Protein AF-A0A496QEF6-F1 (afdb_monomer)

Radius of gyration: 18.59 Å; Cα contacts (8 Å, |Δi|>4): 124; chains: 1; bounding box: 52×44×43 Å

Nearest PDB structures (foldseek):
  6p6i-assembly1_A  TM=3.179E-01  e=3.585E+00  Escherichia coli UTI89
  2lig-assembly1_B  TM=2.203E-01  e=5.142E+00  Salmonella enterica subsp. enterica serovar Typhimurium

Mean predicted aligned error: 6.96 Å

Sequence (157 aa):
MRERREKIIDAELVIYLLLLLVVPLFLVKGFTHEPSTGKHLIYAVGFSIILLLNVLRKKEIRFKYTYAHLFALGFGIAAIFSLISVQIDNPQYLRYSLDVALFALFVPLTGIYLSNKMNTRTKIELSMLFFIMGATVVAIDAMLNYYVGYDLFLGKI

Structure (mmCIF, N/CA/C/O backbone):
data_AF-A0A496QEF6-F1
#
_entry.id   AF-A0A496QEF6-F1
#
loop_
_atom_site.group_PDB
_atom_site.id
_atom_site.type_symbol
_atom_site.label_atom_id
_atom_site.label_alt_id
_a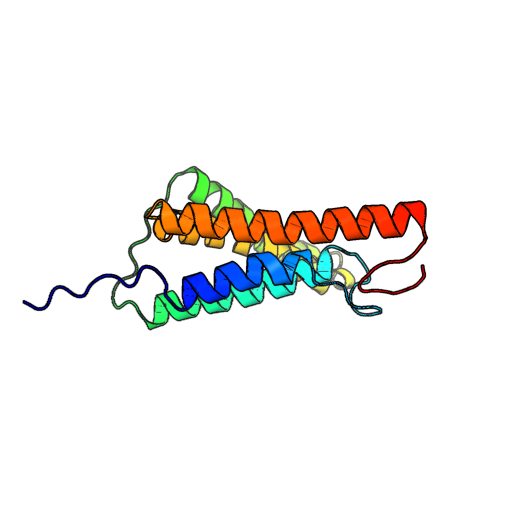tom_site.label_comp_id
_atom_site.label_asym_id
_atom_site.label_entity_id
_atom_site.label_seq_id
_atom_site.pdbx_PDB_ins_code
_atom_site.Cartn_x
_atom_site.Cartn_y
_atom_site.Cartn_z
_atom_site.occupancy
_atom_site.B_iso_or_equiv
_atom_site.auth_seq_id
_atom_site.auth_comp_id
_atom_site.auth_asym_id
_atom_site.auth_atom_id
_atom_site.pdbx_PDB_model_num
ATOM 1 N N . MET A 1 1 ? -34.621 -3.273 18.210 1.00 38.16 1 MET A N 1
ATOM 2 C CA . MET A 1 1 ? -33.261 -2.941 17.726 1.00 38.16 1 MET A CA 1
ATOM 3 C C . MET A 1 1 ? -32.860 -3.979 16.688 1.00 38.16 1 MET A C 1
ATOM 5 O O . MET A 1 1 ? -32.850 -5.154 17.017 1.00 38.16 1 MET A O 1
ATOM 9 N N . ARG A 1 2 ? -32.625 -3.590 15.427 1.00 37.62 2 ARG A N 1
ATOM 10 C CA . ARG A 1 2 ? -32.114 -4.514 14.399 1.00 37.62 2 ARG A CA 1
ATOM 11 C C . ARG A 1 2 ? -30.608 -4.660 14.618 1.00 37.62 2 ARG A C 1
ATOM 13 O O . ARG A 1 2 ? -29.874 -3.714 14.343 1.00 37.62 2 ARG A O 1
ATOM 20 N N . GLU A 1 3 ? -30.159 -5.811 15.110 1.00 41.38 3 GLU A N 1
ATOM 21 C CA . GLU A 1 3 ? -28.745 -6.189 15.055 1.00 41.38 3 GLU A CA 1
ATOM 22 C C . GLU A 1 3 ? -28.316 -6.213 13.588 1.00 41.38 3 GLU A C 1
ATOM 24 O O . GLU A 1 3 ? -28.685 -7.091 12.802 1.00 41.38 3 GLU A O 1
ATOM 29 N N . ARG A 1 4 ? -27.573 -5.188 13.177 1.00 45.75 4 ARG A N 1
ATOM 30 C CA . ARG A 1 4 ? -26.931 -5.163 11.871 1.00 45.75 4 ARG A CA 1
ATOM 31 C C . ARG A 1 4 ? -25.792 -6.174 11.957 1.00 45.75 4 ARG A C 1
ATOM 33 O O . ARG A 1 4 ? -24.730 -5.825 12.456 1.00 45.75 4 ARG A O 1
ATOM 40 N N . ARG A 1 5 ? -26.021 -7.423 11.524 1.00 48.88 5 ARG A N 1
ATOM 41 C CA . ARG A 1 5 ? -24.939 -8.406 11.345 1.00 48.88 5 ARG A CA 1
ATOM 42 C C . ARG A 1 5 ? -23.821 -7.711 10.576 1.00 48.88 5 ARG A C 1
ATOM 44 O O . ARG A 1 5 ? -24.041 -7.293 9.435 1.00 48.88 5 ARG A O 1
ATOM 51 N N . GLU A 1 6 ? -22.664 -7.528 11.207 1.00 56.91 6 GLU A N 1
ATOM 52 C CA . GLU A 1 6 ? -21.490 -7.033 10.500 1.00 56.91 6 GLU A CA 1
ATOM 53 C C . GLU A 1 6 ? -21.227 -8.005 9.351 1.00 56.91 6 GLU A C 1
ATOM 55 O O . GLU A 1 6 ? -21.026 -9.203 9.561 1.00 56.91 6 GLU A O 1
ATOM 60 N N . LYS A 1 7 ? -21.312 -7.514 8.111 1.00 65.19 7 LYS A N 1
ATOM 61 C CA . LYS A 1 7 ? -20.946 -8.335 6.963 1.00 65.19 7 LYS A CA 1
ATOM 62 C C . LYS A 1 7 ? -19.459 -8.647 7.100 1.00 65.19 7 LYS A C 1
ATOM 64 O O . LYS A 1 7 ? -18.640 -7.735 7.139 1.00 65.19 7 LYS A O 1
ATOM 69 N N . ILE A 1 8 ? -19.129 -9.936 7.174 1.00 70.12 8 ILE A N 1
ATOM 70 C CA . ILE A 1 8 ? -17.743 -10.420 7.255 1.00 70.12 8 ILE A CA 1
ATOM 71 C C . ILE A 1 8 ? -16.940 -9.925 6.043 1.00 70.12 8 ILE A C 1
ATOM 73 O O . ILE A 1 8 ? -15.774 -9.562 6.183 1.00 70.12 8 ILE A O 1
ATOM 77 N N . ILE A 1 9 ? -17.597 -9.860 4.880 1.00 79.56 9 ILE A N 1
ATOM 78 C CA . ILE A 1 9 ? -17.049 -9.353 3.624 1.00 79.56 9 ILE A CA 1
ATOM 79 C C . ILE A 1 9 ? -17.717 -8.019 3.293 1.00 79.56 9 ILE A C 1
ATOM 81 O O . ILE A 1 9 ? -18.931 -7.944 3.082 1.00 79.56 9 ILE A O 1
ATOM 85 N N . ASP A 1 10 ? -16.909 -6.970 3.223 1.00 85.81 10 ASP A N 1
ATOM 86 C CA . ASP A 1 10 ? -17.302 -5.646 2.761 1.00 85.81 10 ASP A CA 1
ATOM 87 C C . ASP A 1 10 ? -16.453 -5.209 1.565 1.00 85.81 10 ASP A C 1
ATOM 89 O O . ASP A 1 10 ? -15.458 -5.843 1.215 1.00 85.81 10 ASP A O 1
ATOM 93 N N . ALA A 1 11 ? -16.887 -4.142 0.888 1.00 86.56 11 ALA A N 1
ATOM 94 C CA . ALA A 1 11 ? -16.242 -3.705 -0.348 1.00 86.56 11 ALA A CA 1
ATOM 95 C C . ALA A 1 11 ? -14.762 -3.358 -0.133 1.00 86.56 11 ALA A C 1
ATOM 97 O O . ALA A 1 11 ? -13.952 -3.612 -1.016 1.00 86.56 11 ALA A O 1
ATOM 98 N N . GLU A 1 12 ? -14.398 -2.815 1.034 1.00 87.94 12 GLU A N 1
ATOM 99 C CA . GLU A 1 12 ? -13.001 -2.494 1.305 1.00 87.94 12 GLU A CA 1
ATOM 100 C C . GLU A 1 12 ? -12.145 -3.762 1.447 1.00 87.94 12 GLU A C 1
ATOM 102 O O . GLU A 1 12 ? -11.037 -3.798 0.917 1.00 87.94 12 GLU A O 1
ATOM 107 N N . LEU A 1 13 ? -12.662 -4.815 2.098 1.00 88.62 13 LEU A N 1
ATOM 108 C CA . LEU A 1 13 ? -11.977 -6.106 2.169 1.00 88.62 13 LEU A CA 1
ATOM 109 C C . LEU A 1 13 ? -11.831 -6.742 0.782 1.00 88.62 13 LEU A C 1
ATOM 111 O O . LEU A 1 13 ? -10.770 -7.266 0.473 1.00 88.62 13 LEU A O 1
ATOM 115 N N . VAL A 1 14 ? -12.857 -6.669 -0.070 1.00 90.75 14 VAL A N 1
ATOM 116 C CA . VAL A 1 14 ? -12.775 -7.193 -1.446 1.00 90.75 14 VAL A CA 1
ATOM 117 C C . VAL A 1 14 ? -11.688 -6.473 -2.242 1.00 90.75 14 VAL A C 1
ATOM 119 O O . VAL A 1 14 ? -10.861 -7.129 -2.867 1.00 90.75 14 VAL A O 1
ATOM 122 N N . ILE A 1 15 ? -11.646 -5.138 -2.184 1.00 90.56 15 ILE A N 1
ATOM 123 C CA . ILE A 1 15 ? -10.605 -4.353 -2.863 1.00 90.56 15 ILE A CA 1
ATOM 124 C C . ILE A 1 15 ? -9.224 -4.725 -2.315 1.00 90.56 15 ILE A C 1
ATOM 126 O O . ILE A 1 15 ? -8.303 -4.941 -3.094 1.00 90.56 15 ILE A O 1
ATOM 130 N N . TYR A 1 16 ? -9.082 -4.872 -0.996 1.00 90.88 16 TYR A N 1
ATOM 131 C CA . TYR A 1 16 ? -7.824 -5.297 -0.384 1.00 90.88 16 TYR A CA 1
ATOM 132 C C . TYR A 1 16 ? -7.360 -6.678 -0.876 1.00 90.88 16 TYR A C 1
ATOM 134 O O . TYR A 1 16 ? -6.201 -6.836 -1.252 1.00 90.88 16 TYR A O 1
ATOM 142 N N . LEU A 1 17 ? -8.259 -7.664 -0.937 1.00 92.06 17 LEU A N 1
ATOM 143 C CA . LEU A 1 17 ? -7.943 -9.003 -1.445 1.00 92.06 17 LEU A CA 1
ATOM 144 C C . LEU A 1 17 ? -7.545 -8.978 -2.926 1.00 92.06 17 LEU A C 1
ATOM 146 O O . LEU A 1 17 ? -6.617 -9.677 -3.322 1.00 92.06 17 LEU A O 1
ATOM 150 N N . LEU A 1 18 ? -8.200 -8.143 -3.737 1.00 91.62 18 LEU A N 1
ATOM 151 C CA . LEU A 1 18 ? -7.802 -7.936 -5.129 1.00 91.62 18 LEU A CA 1
ATOM 152 C C . LEU A 1 18 ? -6.407 -7.312 -5.223 1.00 91.62 18 LEU A C 1
ATOM 154 O O . LEU A 1 18 ? -5.598 -7.775 -6.020 1.00 91.62 18 LEU A O 1
ATOM 158 N N . LEU A 1 19 ? -6.089 -6.317 -4.391 1.00 90.75 19 LEU A N 1
ATOM 159 C CA . LEU A 1 19 ? -4.758 -5.702 -4.368 1.00 90.75 19 LEU A CA 1
ATOM 160 C C . LEU A 1 19 ? -3.661 -6.701 -3.983 1.00 90.75 19 LEU A C 1
ATOM 162 O O . LEU A 1 19 ? -2.583 -6.645 -4.570 1.00 90.75 19 LEU A O 1
ATOM 166 N N . LEU A 1 20 ? -3.937 -7.643 -3.073 1.00 89.94 20 LEU A N 1
ATOM 167 C CA . LEU A 1 20 ? -2.993 -8.713 -2.720 1.00 89.94 20 LEU A CA 1
ATOM 168 C C . LEU A 1 20 ? -2.621 -9.617 -3.902 1.00 89.94 20 LEU A C 1
ATOM 170 O O . LEU A 1 20 ? -1.546 -10.206 -3.878 1.00 89.94 20 LEU A O 1
ATOM 174 N N . LEU A 1 21 ? -3.475 -9.724 -4.922 1.00 90.69 21 LEU A N 1
ATOM 175 C CA . LEU A 1 21 ? -3.180 -10.477 -6.143 1.00 90.69 21 LEU A CA 1
ATOM 176 C C . LEU A 1 21 ? -2.624 -9.570 -7.239 1.00 90.69 21 LEU A C 1
ATOM 178 O O . LEU A 1 21 ? -1.598 -9.871 -7.836 1.00 90.69 21 LEU A O 1
ATOM 182 N N . VAL A 1 22 ? -3.282 -8.440 -7.494 1.00 88.62 22 VAL A N 1
ATOM 183 C CA . VAL A 1 22 ? -2.956 -7.558 -8.618 1.00 88.62 22 VAL A CA 1
ATOM 184 C C . VAL A 1 22 ? -1.585 -6.920 -8.439 1.00 88.62 22 VAL A C 1
ATOM 186 O O . VAL A 1 22 ? -0.800 -6.944 -9.374 1.00 88.62 22 VAL A O 1
ATOM 189 N N . VAL A 1 23 ? -1.262 -6.381 -7.259 1.00 87.44 23 VAL A N 1
ATOM 190 C CA . VAL A 1 23 ? 0.013 -5.677 -7.037 1.00 87.44 23 VAL A CA 1
ATOM 191 C C . VAL A 1 23 ? 1.230 -6.572 -7.318 1.00 87.44 23 VAL A C 1
ATOM 193 O O . VAL A 1 23 ? 2.082 -6.154 -8.105 1.00 87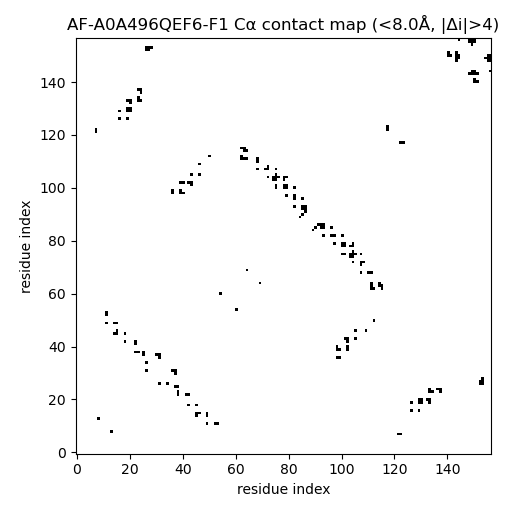.44 23 VAL A O 1
ATOM 196 N N . PRO A 1 24 ? 1.360 -7.785 -6.739 1.00 84.12 24 PRO A N 1
ATOM 197 C CA . PRO A 1 24 ? 2.524 -8.626 -7.010 1.00 84.12 24 PRO A CA 1
ATOM 198 C C . PRO A 1 24 ? 2.568 -9.149 -8.451 1.00 84.12 24 PRO A C 1
ATOM 200 O O . PRO A 1 24 ? 3.667 -9.227 -9.003 1.00 84.12 24 PRO A O 1
ATOM 203 N N . LEU A 1 25 ? 1.412 -9.444 -9.058 1.00 85.25 25 LEU A N 1
ATOM 204 C CA . LEU A 1 25 ? 1.300 -9.998 -10.415 1.00 85.25 25 LEU A CA 1
ATOM 205 C C . LEU A 1 25 ? 1.342 -8.941 -11.524 1.00 85.25 25 LEU A C 1
ATOM 207 O O . LEU A 1 25 ? 1.348 -9.281 -12.703 1.00 85.25 25 LEU A O 1
ATOM 211 N N . PHE A 1 26 ? 1.357 -7.654 -11.177 1.00 83.94 26 PHE A N 1
ATOM 212 C CA . PHE A 1 26 ? 1.362 -6.598 -12.176 1.00 83.94 26 PHE A CA 1
ATOM 213 C C . PHE A 1 26 ? 2.739 -6.458 -12.831 1.00 83.94 26 PHE A C 1
ATOM 215 O O . PHE A 1 26 ? 3.659 -5.858 -12.269 1.00 83.94 26 PHE A O 1
ATOM 222 N N . LEU A 1 27 ? 2.847 -6.988 -14.045 1.00 77.50 27 LEU A N 1
ATOM 223 C CA . LEU A 1 27 ? 3.993 -6.876 -14.941 1.00 77.50 27 LEU A CA 1
ATOM 224 C C . LEU A 1 27 ? 3.467 -6.556 -16.341 1.00 77.50 27 LEU A C 1
ATOM 226 O O . LEU A 1 27 ? 2.671 -7.307 -16.898 1.00 77.50 27 LEU A O 1
ATOM 230 N N . VAL A 1 28 ? 3.879 -5.416 -16.902 1.00 73.88 28 VAL A N 1
ATOM 231 C CA . VAL A 1 28 ? 3.465 -4.995 -18.246 1.00 73.88 28 VAL A CA 1
ATOM 232 C C . VAL A 1 28 ? 4.690 -4.564 -19.040 1.00 73.88 28 VAL A C 1
ATOM 234 O O . VAL A 1 28 ? 5.406 -3.627 -18.670 1.00 73.88 28 VAL A O 1
ATOM 237 N N . LYS A 1 29 ? 4.905 -5.234 -20.175 1.00 69.31 29 LYS A N 1
ATOM 238 C CA . LYS A 1 29 ? 6.015 -4.955 -21.090 1.00 69.31 29 LYS A CA 1
ATOM 239 C C . LYS A 1 29 ? 5.987 -3.489 -21.536 1.00 69.31 29 LYS A C 1
ATOM 241 O O . LYS A 1 29 ? 4.972 -3.004 -22.025 1.00 69.31 29 LYS A O 1
ATOM 246 N N . GLY A 1 30 ? 7.100 -2.778 -21.348 1.00 66.31 30 GLY A N 1
ATOM 247 C CA . GLY A 1 30 ? 7.246 -1.364 -21.723 1.00 66.31 30 GLY A CA 1
ATOM 248 C C . GLY A 1 30 ? 6.680 -0.346 -20.722 1.00 66.31 30 GLY A C 1
ATOM 249 O O . GLY A 1 30 ? 7.015 0.828 -20.824 1.00 66.31 30 GLY A O 1
ATOM 250 N N . PHE A 1 31 ? 5.887 -0.772 -19.734 1.00 63.12 31 PHE A N 1
ATOM 251 C CA . PHE A 1 31 ? 5.412 0.091 -18.643 1.00 63.12 31 PHE A CA 1
ATOM 252 C C . PHE A 1 31 ? 6.232 -0.113 -17.362 1.00 63.12 31 PHE A C 1
ATOM 254 O O . PHE A 1 31 ? 6.503 0.827 -16.618 1.00 63.12 31 PHE A O 1
ATOM 261 N N . THR A 1 32 ? 6.674 -1.346 -17.123 1.00 60.12 32 THR A N 1
ATOM 262 C CA . THR A 1 32 ? 7.492 -1.720 -15.972 1.00 60.12 32 THR A CA 1
ATOM 263 C C . THR A 1 32 ? 8.978 -1.669 -16.359 1.00 60.12 32 THR A C 1
ATOM 265 O O . THR A 1 32 ? 9.543 -2.676 -16.768 1.00 60.12 32 THR A O 1
ATOM 268 N N . HIS A 1 33 ? 9.603 -0.483 -16.309 1.00 55.34 33 HIS A N 1
ATOM 269 C CA . HIS A 1 33 ? 11.050 -0.327 -16.578 1.00 55.34 33 HIS A CA 1
ATOM 270 C C . HIS A 1 33 ? 11.906 -0.941 -15.460 1.00 55.34 33 HIS A C 1
ATOM 272 O O . HIS A 1 33 ? 12.886 -1.627 -15.730 1.00 55.34 33 HIS A O 1
ATOM 278 N N . GLU A 1 34 ? 11.467 -0.761 -14.214 1.00 60.66 34 GLU A N 1
ATOM 279 C CA . GLU A 1 34 ? 11.934 -1.505 -13.048 1.00 60.66 34 GLU A CA 1
ATOM 280 C C . GLU A 1 34 ? 10.739 -2.275 -12.456 1.00 60.66 34 GLU A C 1
ATOM 282 O O . GLU A 1 34 ? 9.664 -1.682 -12.290 1.00 60.66 34 GLU A O 1
ATOM 287 N N . PRO A 1 35 ? 10.881 -3.575 -12.122 1.00 57.44 35 PRO A N 1
ATOM 288 C CA . PRO A 1 35 ? 9.797 -4.425 -11.608 1.00 57.44 35 PRO A CA 1
ATOM 289 C C . PRO A 1 35 ? 9.035 -3.871 -10.393 1.00 57.44 35 PRO A C 1
ATOM 291 O O . PRO A 1 35 ? 7.922 -4.314 -10.113 1.00 57.44 35 PRO A O 1
ATOM 294 N N . SER A 1 36 ? 9.616 -2.925 -9.653 1.00 58.84 36 SER A N 1
ATOM 295 C CA . SER A 1 36 ? 9.070 -2.361 -8.416 1.00 58.84 36 SER A CA 1
ATOM 296 C C . SER A 1 36 ? 8.216 -1.103 -8.639 1.00 58.84 36 SER A C 1
ATOM 298 O O . SER A 1 36 ? 7.178 -0.948 -7.997 1.00 58.84 36 SER A O 1
ATOM 300 N N . THR A 1 37 ? 8.585 -0.215 -9.566 1.00 59.59 37 THR A N 1
ATOM 301 C CA . THR A 1 37 ? 8.068 1.168 -9.613 1.00 59.59 37 THR A CA 1
ATOM 302 C C . THR A 1 37 ? 6.594 1.250 -10.003 1.00 59.59 37 THR A C 1
ATOM 304 O O . THR A 1 37 ? 5.814 1.930 -9.339 1.00 59.59 37 THR A O 1
ATOM 307 N N . GLY A 1 38 ? 6.167 0.477 -11.009 1.00 62.38 38 GLY A N 1
ATOM 308 C CA . GLY A 1 38 ? 4.755 0.421 -11.416 1.00 62.38 38 GLY A CA 1
ATOM 309 C C . GLY A 1 38 ? 3.827 -0.149 -10.333 1.00 62.38 38 GLY A C 1
ATOM 310 O O . GLY A 1 38 ? 2.652 0.213 -10.262 1.00 62.38 38 GLY A O 1
ATOM 311 N N . LYS A 1 39 ? 4.358 -0.998 -9.444 1.00 77.75 39 LYS A N 1
ATOM 312 C CA . LYS A 1 39 ? 3.592 -1.643 -8.367 1.00 77.75 39 LYS A CA 1
ATOM 313 C C . LYS A 1 39 ? 3.278 -0.665 -7.232 1.00 77.75 39 LYS A C 1
ATOM 315 O O . LYS A 1 39 ? 2.187 -0.727 -6.665 1.00 77.75 39 LYS A O 1
ATOM 320 N N . HIS A 1 40 ? 4.181 0.278 -6.950 1.00 76.56 40 HIS A N 1
ATOM 321 C CA . HIS A 1 40 ? 3.984 1.314 -5.930 1.00 76.56 40 HIS A CA 1
ATOM 322 C C . HIS A 1 40 ? 2.775 2.210 -6.228 1.00 76.56 40 HIS A C 1
ATOM 324 O O . HIS A 1 40 ? 1.979 2.484 -5.330 1.00 76.56 40 HIS A O 1
ATOM 330 N N . LEU A 1 41 ? 2.590 2.612 -7.491 1.00 78.25 41 LEU A N 1
ATOM 331 C CA . LEU A 1 41 ? 1.459 3.448 -7.899 1.00 78.25 41 LEU A CA 1
ATOM 332 C C . LEU A 1 41 ? 0.122 2.713 -7.736 1.00 78.25 41 LEU A C 1
ATOM 334 O O . LEU A 1 41 ? -0.816 3.262 -7.160 1.00 78.25 41 LEU A O 1
ATOM 338 N N . ILE A 1 42 ? 0.037 1.460 -8.195 1.00 82.44 42 ILE A N 1
ATOM 339 C CA . ILE A 1 42 ? -1.176 0.636 -8.049 1.00 82.44 42 ILE A CA 1
ATOM 340 C C . ILE A 1 42 ? -1.515 0.445 -6.573 1.00 82.44 42 ILE A C 1
ATOM 342 O O . ILE A 1 42 ? -2.676 0.577 -6.183 1.00 82.44 42 ILE A O 1
ATOM 346 N N . TYR A 1 43 ? -0.501 0.183 -5.748 1.00 85.75 43 TYR A N 1
ATOM 347 C CA . TYR A 1 43 ? -0.659 0.081 -4.305 1.00 85.75 43 TYR A CA 1
ATOM 348 C C . TYR A 1 43 ? -1.214 1.383 -3.709 1.00 85.75 43 TYR A C 1
ATOM 350 O O . TYR A 1 43 ? -2.249 1.358 -3.043 1.00 85.75 43 TYR A O 1
ATOM 358 N N . ALA A 1 44 ? -0.584 2.528 -3.988 1.00 84.44 44 ALA A N 1
ATOM 359 C CA . ALA A 1 44 ? -1.001 3.824 -3.455 1.00 84.44 44 ALA A CA 1
ATOM 360 C C . ALA A 1 44 ? -2.431 4.198 -3.883 1.00 84.44 44 ALA A C 1
ATOM 362 O O . ALA A 1 44 ? -3.243 4.597 -3.046 1.00 84.44 44 ALA A O 1
ATOM 363 N N . VAL A 1 45 ? -2.781 4.011 -5.160 1.00 85.56 45 VAL A N 1
ATOM 364 C CA . VAL A 1 45 ? -4.133 4.275 -5.684 1.00 85.56 45 VAL A CA 1
ATOM 365 C C . VAL A 1 45 ? -5.159 3.336 -5.052 1.00 85.56 45 VAL A C 1
ATOM 367 O O . VAL A 1 45 ? -6.197 3.787 -4.567 1.00 85.56 45 VAL A O 1
ATOM 370 N N . GLY A 1 46 ? -4.866 2.036 -5.003 1.00 86.56 46 GLY A N 1
ATOM 371 C CA . GLY A 1 46 ? -5.755 1.040 -4.413 1.00 86.56 46 GLY A CA 1
ATOM 372 C C . GLY A 1 46 ? -6.060 1.327 -2.943 1.00 86.56 46 GLY A C 1
ATOM 373 O O . GLY A 1 46 ? -7.224 1.333 -2.531 1.00 86.56 46 GLY A O 1
ATOM 374 N N . PHE A 1 47 ? -5.030 1.642 -2.158 1.00 85.81 47 PHE A N 1
ATOM 375 C CA . PHE A 1 47 ? -5.203 1.999 -0.752 1.00 85.81 47 PHE A CA 1
ATOM 376 C C . PHE A 1 47 ? -5.845 3.370 -0.546 1.00 85.81 47 PHE A C 1
ATOM 378 O O . PHE A 1 47 ? -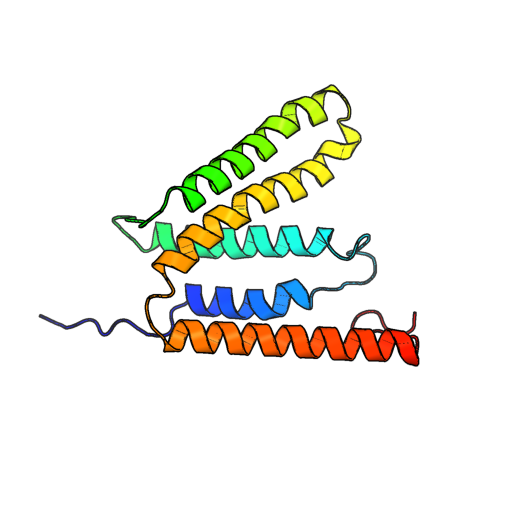6.629 3.524 0.390 1.00 85.81 47 PHE A O 1
ATOM 385 N N . SER A 1 48 ? -5.619 4.333 -1.443 1.00 85.81 48 SER A N 1
ATOM 386 C CA . SER A 1 48 ? -6.357 5.603 -1.443 1.00 85.81 48 SER A CA 1
ATOM 387 C C . SER A 1 48 ? -7.859 5.370 -1.578 1.00 85.81 48 SER A C 1
ATOM 389 O O . SER A 1 48 ? -8.636 5.921 -0.802 1.00 85.81 48 SER A O 1
ATOM 391 N N . ILE A 1 49 ? -8.280 4.503 -2.506 1.00 87.12 49 ILE A N 1
ATOM 392 C CA . ILE A 1 49 ? -9.695 4.155 -2.694 1.00 87.12 49 ILE A CA 1
ATOM 393 C C . ILE A 1 49 ? -10.263 3.509 -1.425 1.00 87.12 49 ILE A C 1
ATOM 395 O O . ILE A 1 49 ? -11.338 3.898 -0.971 1.00 87.12 49 ILE A O 1
ATOM 399 N N . ILE A 1 50 ? -9.541 2.563 -0.815 1.00 87.44 50 ILE A N 1
ATOM 400 C CA . ILE A 1 50 ? -9.959 1.918 0.441 1.00 87.44 50 ILE A CA 1
ATOM 401 C C . ILE A 1 50 ? -10.157 2.952 1.557 1.00 87.44 50 ILE A C 1
ATOM 403 O O . ILE A 1 50 ? -11.175 2.919 2.257 1.00 87.44 50 ILE A O 1
ATOM 407 N N . LEU A 1 51 ? -9.198 3.865 1.731 1.00 83.44 51 LEU A N 1
ATOM 408 C CA . LEU A 1 51 ? -9.253 4.901 2.759 1.00 83.44 51 LEU A CA 1
ATOM 409 C C . LEU A 1 51 ? -10.401 5.882 2.500 1.00 83.44 51 LEU A C 1
ATOM 411 O O . LEU A 1 51 ? -11.179 6.146 3.416 1.00 83.44 51 LEU A O 1
ATOM 415 N N . LEU A 1 52 ? -10.570 6.349 1.259 1.00 85.88 52 LEU A N 1
ATOM 416 C CA . LEU A 1 52 ? -11.671 7.230 0.861 1.00 85.88 52 LEU A CA 1
ATOM 417 C C . LEU A 1 52 ? -13.031 6.576 1.108 1.00 85.88 52 LEU A C 1
ATOM 419 O O . LEU A 1 52 ? -13.906 7.194 1.707 1.00 85.88 52 LEU A O 1
ATOM 423 N N . LEU A 1 53 ? -13.207 5.309 0.724 1.00 84.44 53 LEU A N 1
ATOM 424 C CA . LEU A 1 53 ? -14.437 4.567 1.007 1.00 84.44 53 LEU A CA 1
ATOM 425 C C . LEU A 1 53 ? -14.706 4.472 2.511 1.00 84.44 53 LEU A C 1
ATOM 427 O O . LEU A 1 53 ? -15.854 4.610 2.933 1.00 84.44 53 LEU A O 1
ATOM 431 N N . ASN A 1 54 ? -13.667 4.272 3.325 1.00 80.94 54 ASN A N 1
ATOM 432 C CA . ASN A 1 54 ? -13.809 4.220 4.778 1.00 80.94 54 ASN A CA 1
ATOM 433 C C . ASN A 1 54 ? -14.260 5.568 5.357 1.00 80.94 54 ASN A C 1
ATOM 435 O O . ASN A 1 54 ? -15.189 5.598 6.164 1.00 80.94 54 ASN A O 1
ATOM 439 N N . VAL A 1 55 ? -13.636 6.662 4.909 1.00 80.25 55 VAL A N 1
ATOM 440 C CA . VAL A 1 55 ? -13.950 8.037 5.324 1.00 80.25 55 VAL A CA 1
ATOM 441 C C . VAL A 1 55 ? -15.380 8.401 4.929 1.00 80.25 55 VAL A C 1
ATOM 443 O O . VAL A 1 55 ? -16.161 8.830 5.770 1.00 80.25 55 VAL A O 1
ATOM 446 N N . LEU A 1 56 ? -15.759 8.162 3.672 1.00 82.31 56 LEU A N 1
ATOM 447 C CA . LEU A 1 56 ? -17.081 8.514 3.146 1.00 82.31 56 LEU A CA 1
ATOM 448 C C . LEU A 1 56 ? -18.217 7.706 3.793 1.00 82.31 56 LEU A C 1
ATOM 450 O O . LEU A 1 56 ? -19.352 8.175 3.864 1.00 82.31 56 LEU A O 1
ATOM 454 N N . ARG A 1 57 ? -17.940 6.481 4.260 1.00 77.19 57 ARG A N 1
ATOM 455 C CA . ARG A 1 57 ? -18.950 5.592 4.861 1.00 77.19 57 ARG A CA 1
ATOM 456 C C . ARG A 1 57 ? -19.099 5.749 6.371 1.00 77.19 57 ARG A C 1
ATOM 458 O O . ARG A 1 57 ? -20.101 5.278 6.915 1.00 77.19 57 ARG A O 1
ATOM 465 N N . LYS A 1 58 ? -18.141 6.368 7.067 1.00 71.75 58 LYS A N 1
ATOM 466 C CA . LYS A 1 58 ? -18.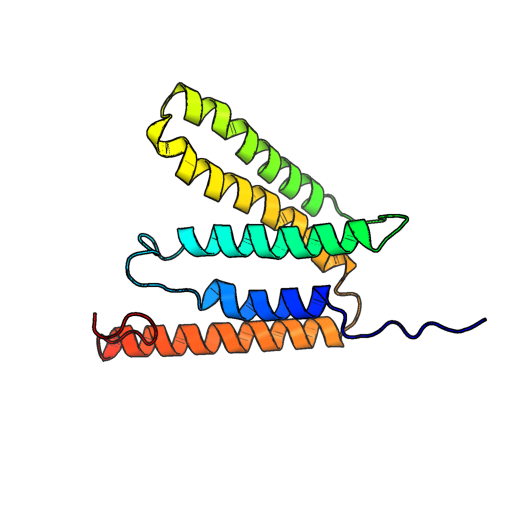167 6.511 8.529 1.00 71.75 58 LYS A CA 1
ATOM 467 C C . LYS A 1 58 ? -18.375 7.966 8.945 1.00 71.75 58 LYS A C 1
ATOM 469 O O . LYS A 1 58 ? -17.602 8.835 8.578 1.00 71.75 58 LYS A O 1
ATOM 474 N N . LYS A 1 59 ? -19.389 8.210 9.788 1.00 56.94 59 LYS A N 1
ATOM 475 C CA . LYS A 1 59 ? -19.634 9.528 10.411 1.00 56.94 59 LYS A CA 1
ATOM 476 C C . LYS A 1 59 ? -18.577 9.903 11.459 1.00 56.94 59 LYS A C 1
ATOM 478 O O . LYS A 1 59 ? -18.319 11.081 11.653 1.00 56.94 59 LYS A O 1
ATOM 483 N N . GLU A 1 60 ? -17.964 8.908 12.106 1.00 58.44 60 GLU A N 1
ATOM 484 C CA . GLU A 1 60 ? -16.823 9.082 13.009 1.00 58.44 60 GLU A CA 1
ATOM 485 C C . GLU A 1 60 ? -15.727 8.074 12.663 1.00 58.44 60 GLU A C 1
ATOM 487 O O . GLU A 1 60 ? -15.965 6.863 12.582 1.00 58.44 60 GLU A O 1
ATOM 492 N N . ILE A 1 61 ? -14.508 8.575 12.489 1.00 64.25 61 ILE A N 1
ATOM 493 C CA . ILE A 1 61 ? -13.330 7.765 12.205 1.00 64.25 61 ILE A CA 1
ATOM 494 C C . ILE A 1 61 ? -12.534 7.628 13.500 1.00 64.25 61 ILE A C 1
ATOM 496 O O . ILE A 1 61 ? -11.800 8.528 13.894 1.00 64.25 61 ILE A O 1
ATOM 500 N N . ARG A 1 62 ? -12.686 6.487 14.176 1.00 71.38 62 ARG A N 1
ATOM 501 C CA . ARG A 1 62 ? -11.850 6.119 15.324 1.00 71.38 62 ARG A CA 1
ATOM 502 C C . ARG A 1 62 ? -10.882 5.025 14.891 1.00 71.38 62 ARG A C 1
ATOM 504 O O . ARG A 1 62 ? -11.301 3.887 14.686 1.00 71.38 62 ARG A O 1
ATOM 511 N N . PHE A 1 63 ? -9.608 5.375 14.733 1.00 78.31 63 PHE A N 1
ATOM 512 C CA . PHE A 1 63 ? -8.534 4.409 14.507 1.00 78.31 63 PHE A CA 1
ATOM 513 C C . PHE A 1 63 ? -7.801 4.139 15.818 1.00 78.31 63 PHE A C 1
ATOM 515 O O . PHE A 1 63 ? -7.352 5.065 16.490 1.00 78.31 63 PHE A O 1
ATOM 522 N N . LYS A 1 64 ? -7.650 2.863 16.171 1.00 85.38 64 LYS A N 1
ATOM 523 C CA . LYS A 1 64 ? -6.678 2.428 17.172 1.00 85.38 64 LYS A CA 1
ATOM 524 C C . LYS A 1 64 ? -5.303 2.422 16.512 1.00 85.38 64 LYS A C 1
ATOM 526 O O . LYS A 1 64 ? -5.134 1.805 15.462 1.00 85.38 64 LYS A O 1
ATOM 531 N N . TYR A 1 65 ? -4.337 3.097 17.114 1.00 89.94 65 TYR A N 1
ATOM 532 C CA . TYR A 1 65 ? -2.954 3.135 16.648 1.00 89.94 65 TYR A CA 1
ATOM 533 C C . TYR A 1 65 ? -2.002 2.889 17.821 1.00 89.94 65 TYR A C 1
ATOM 535 O O . TYR A 1 65 ? -2.394 2.926 18.985 1.00 89.94 65 TYR A O 1
ATOM 543 N N . THR A 1 66 ? -0.743 2.606 17.503 1.00 92.75 66 THR A N 1
ATOM 544 C CA . THR A 1 66 ? 0.337 2.365 18.472 1.00 92.75 66 THR A CA 1
ATOM 545 C C . THR A 1 66 ? 1.510 3.289 18.158 1.00 92.75 66 THR A C 1
ATOM 547 O O . THR A 1 66 ? 1.534 3.918 17.099 1.00 92.75 66 THR A O 1
ATOM 550 N N . TYR A 1 67 ? 2.516 3.344 19.032 1.00 94.06 67 TYR A N 1
ATOM 551 C CA . TYR A 1 67 ? 3.737 4.107 18.753 1.00 94.06 67 TYR A CA 1
ATOM 552 C C . TYR A 1 67 ? 4.433 3.661 17.463 1.00 94.06 67 TYR A C 1
ATOM 554 O O . TYR A 1 67 ? 4.898 4.508 16.712 1.00 94.06 67 TYR A O 1
ATOM 562 N N . ALA A 1 68 ? 4.423 2.362 17.146 1.00 93.69 68 ALA A N 1
ATOM 563 C CA . ALA A 1 68 ? 4.971 1.857 15.886 1.00 93.69 68 ALA A CA 1
ATOM 564 C C . ALA A 1 68 ? 4.285 2.490 14.662 1.00 93.69 68 ALA A C 1
ATOM 566 O O . ALA A 1 68 ? 4.958 2.921 13.730 1.00 93.69 68 ALA A O 1
ATOM 567 N N . HIS A 1 69 ? 2.954 2.621 14.697 1.00 93.44 69 HIS A N 1
ATOM 568 C CA . HIS A 1 69 ? 2.205 3.298 13.639 1.00 93.44 69 HIS A CA 1
ATOM 569 C C . HIS A 1 69 ? 2.586 4.779 13.516 1.00 93.44 69 HIS A C 1
ATOM 571 O O . HIS A 1 69 ? 2.733 5.276 12.403 1.00 93.44 69 HIS A O 1
ATOM 577 N N . LEU A 1 70 ? 2.769 5.478 14.642 1.00 93.88 70 LEU A N 1
ATOM 578 C CA . LEU A 1 70 ? 3.155 6.892 14.649 1.00 93.88 70 LEU A CA 1
ATOM 579 C C . LEU A 1 70 ? 4.571 7.110 14.111 1.00 93.88 70 LEU A C 1
ATOM 581 O O . LEU A 1 70 ? 4.766 7.999 13.289 1.00 93.88 70 LEU A O 1
ATOM 585 N N . PHE A 1 71 ? 5.543 6.295 14.528 1.00 95.88 71 PHE A N 1
ATOM 586 C CA . PHE A 1 71 ? 6.911 6.376 14.009 1.00 95.88 71 PHE A CA 1
ATOM 587 C C . PHE A 1 71 ? 6.955 6.111 12.506 1.00 95.88 71 PHE A C 1
ATOM 589 O O . PHE A 1 71 ? 7.587 6.862 11.767 1.00 95.88 71 PHE A O 1
ATOM 596 N N . ALA A 1 72 ? 6.234 5.090 12.040 1.00 94.69 72 ALA A N 1
ATOM 597 C CA . ALA A 1 72 ? 6.171 4.770 10.622 1.00 94.69 72 ALA A CA 1
ATOM 598 C C . ALA A 1 72 ? 5.463 5.874 9.811 1.00 94.69 7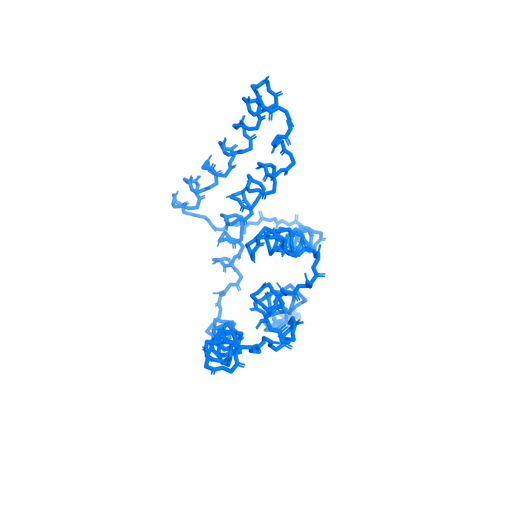2 ALA A C 1
ATOM 600 O O . ALA A 1 72 ? 5.926 6.228 8.730 1.00 94.69 72 ALA A O 1
ATOM 601 N N . LEU A 1 73 ? 4.395 6.483 10.343 1.00 95.31 73 LEU A N 1
ATOM 602 C CA . LEU A 1 73 ? 3.779 7.670 9.737 1.00 95.31 73 LEU A CA 1
ATOM 603 C C . LEU A 1 73 ? 4.742 8.857 9.683 1.00 95.31 73 LEU A C 1
ATOM 605 O O . LEU A 1 73 ? 4.825 9.517 8.653 1.00 95.31 73 LEU A O 1
ATOM 609 N N . GLY A 1 74 ? 5.474 9.122 10.767 1.00 96.56 74 GLY A N 1
ATOM 610 C CA . GLY A 1 74 ? 6.479 10.183 10.816 1.00 96.56 74 GLY A CA 1
ATOM 611 C C . GLY A 1 74 ? 7.562 9.987 9.757 1.00 96.56 74 GLY A C 1
ATOM 612 O O . GLY A 1 74 ? 7.910 10.935 9.058 1.00 96.56 74 GLY A O 1
ATOM 613 N N . PHE A 1 75 ? 8.019 8.748 9.567 1.00 96.44 75 PHE A N 1
ATOM 614 C CA . PHE A 1 75 ? 8.931 8.386 8.484 1.00 96.44 75 PHE A CA 1
ATOM 615 C C . PHE A 1 75 ? 8.326 8.664 7.099 1.00 96.44 75 PHE A C 1
ATOM 617 O O . PHE A 1 75 ? 8.964 9.308 6.269 1.00 96.44 75 PHE A O 1
ATOM 624 N N . GLY A 1 76 ? 7.078 8.249 6.861 1.00 95.88 76 GLY A N 1
ATOM 625 C CA . GLY A 1 76 ? 6.377 8.524 5.604 1.00 95.88 76 GLY A CA 1
ATOM 626 C C . GLY A 1 76 ? 6.207 10.021 5.322 1.00 95.88 76 GLY A C 1
ATOM 627 O O . GLY A 1 76 ? 6.429 10.473 4.204 1.00 95.88 76 GLY A O 1
ATOM 628 N N . ILE A 1 77 ? 5.882 10.818 6.343 1.00 96.69 77 ILE A N 1
ATOM 629 C CA . ILE A 1 77 ? 5.793 12.280 6.232 1.00 96.69 77 ILE A CA 1
ATOM 630 C C . ILE A 1 77 ? 7.168 12.880 5.913 1.00 96.69 77 ILE A C 1
ATOM 632 O O . ILE A 1 77 ? 7.275 13.719 5.019 1.00 96.69 77 ILE A O 1
ATOM 636 N N . ALA A 1 78 ? 8.227 12.434 6.592 1.00 97.38 78 ALA A N 1
ATOM 637 C CA . ALA A 1 78 ? 9.587 12.893 6.324 1.00 97.38 78 ALA A CA 1
ATOM 638 C C . ALA A 1 78 ? 10.023 12.585 4.880 1.00 97.38 78 ALA A C 1
ATOM 640 O O . ALA A 1 78 ? 10.668 13.419 4.248 1.00 97.38 78 ALA A O 1
ATOM 641 N N . ALA A 1 79 ? 9.614 11.436 4.331 1.00 95.94 79 ALA A N 1
ATOM 642 C CA . ALA A 1 79 ? 9.860 11.080 2.935 1.00 95.94 79 ALA A CA 1
ATOM 643 C C . ALA A 1 79 ? 9.150 12.018 1.941 1.00 95.94 79 ALA A C 1
ATOM 645 O O . ALA A 1 79 ? 9.688 12.302 0.879 1.00 95.94 79 ALA A O 1
ATOM 646 N N . ILE A 1 80 ? 7.968 12.546 2.275 1.00 96.56 80 ILE A N 1
ATOM 647 C CA . ILE A 1 80 ? 7.315 13.578 1.452 1.00 96.56 80 ILE A CA 1
ATOM 648 C C . ILE A 1 80 ? 8.080 14.902 1.541 1.00 96.56 80 ILE A C 1
ATOM 650 O O . ILE A 1 80 ? 8.300 15.553 0.523 1.00 96.56 80 ILE A O 1
ATOM 654 N N . PHE A 1 81 ? 8.524 15.299 2.737 1.00 97.06 81 PHE A N 1
ATOM 655 C CA . PHE A 1 81 ? 9.299 16.532 2.908 1.00 97.06 81 PHE A CA 1
ATOM 656 C C . PHE A 1 81 ? 10.667 16.484 2.220 1.00 97.06 81 PHE A C 1
ATOM 658 O O . PHE A 1 81 ? 11.135 17.518 1.745 1.00 97.06 81 PHE A O 1
ATOM 665 N N . SER A 1 82 ? 11.290 15.308 2.096 1.00 96.31 82 SER A N 1
ATOM 666 C CA . SER A 1 82 ? 12.565 15.175 1.379 1.00 96.31 82 SER A CA 1
ATOM 667 C C . SER A 1 82 ? 12.452 15.496 -0.118 1.00 96.31 82 SER A C 1
ATOM 669 O O . SER A 1 82 ? 13.453 15.858 -0.738 1.00 96.31 82 SER A O 1
ATOM 671 N N . LEU A 1 83 ? 11.241 15.472 -0.694 1.00 96.56 83 LEU A N 1
ATOM 672 C CA . LEU A 1 83 ? 11.000 15.901 -2.075 1.00 96.56 83 LEU A CA 1
ATOM 673 C C . LEU A 1 83 ? 11.327 17.376 -2.307 1.00 96.56 83 LEU A C 1
ATOM 675 O O . LEU A 1 83 ? 11.621 17.748 -3.438 1.00 96.56 83 LEU A O 1
ATOM 679 N N . ILE A 1 84 ? 11.316 18.210 -1.261 1.00 96.81 84 ILE A N 1
ATOM 680 C CA . ILE A 1 84 ? 11.737 19.613 -1.364 1.00 96.81 84 ILE A CA 1
ATOM 681 C C . ILE A 1 84 ? 13.208 19.679 -1.785 1.00 96.81 84 ILE A C 1
ATOM 683 O O . ILE A 1 84 ? 13.542 20.388 -2.730 1.00 96.81 84 ILE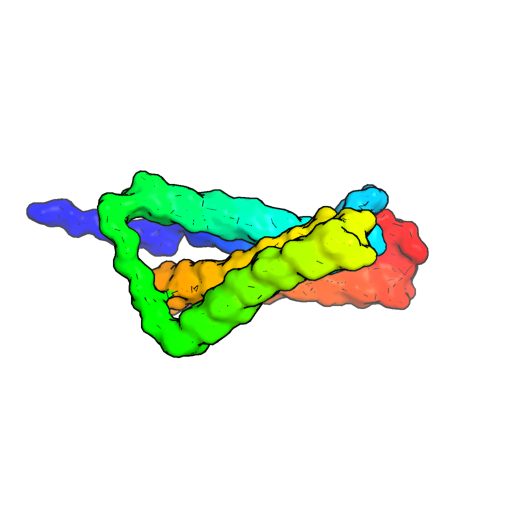 A O 1
ATOM 687 N N . SER A 1 85 ? 14.076 18.897 -1.138 1.00 96.00 85 SER A N 1
ATOM 688 C CA . SER A 1 85 ? 15.493 18.813 -1.507 1.00 96.00 85 SER A CA 1
ATOM 689 C C . SER A 1 85 ? 15.668 18.237 -2.910 1.00 96.00 85 SER A C 1
ATOM 691 O O . SER A 1 85 ? 16.434 18.777 -3.700 1.00 96.00 85 SER A O 1
ATOM 693 N N . VAL A 1 86 ? 14.895 17.206 -3.274 1.00 96.00 86 VAL A N 1
ATOM 694 C CA . VAL A 1 86 ? 14.930 16.648 -4.638 1.00 96.00 86 VAL A CA 1
ATOM 695 C C . VAL A 1 86 ? 14.533 17.695 -5.678 1.00 96.00 86 VAL A C 1
ATOM 697 O O . VAL A 1 86 ? 15.191 17.802 -6.705 1.00 96.00 86 VAL A O 1
ATOM 700 N N . GLN A 1 87 ? 13.501 18.499 -5.420 1.00 96.00 87 GLN A N 1
ATOM 701 C CA . GLN A 1 87 ? 13.063 19.551 -6.336 1.00 96.00 87 GLN A CA 1
ATOM 702 C C . GLN A 1 87 ? 14.139 20.620 -6.564 1.00 96.00 87 GLN A C 1
ATOM 704 O O . GLN A 1 87 ? 14.237 21.153 -7.668 1.00 96.00 87 GLN A O 1
ATOM 709 N N . ILE A 1 88 ? 14.905 20.954 -5.523 1.00 97.06 88 ILE A N 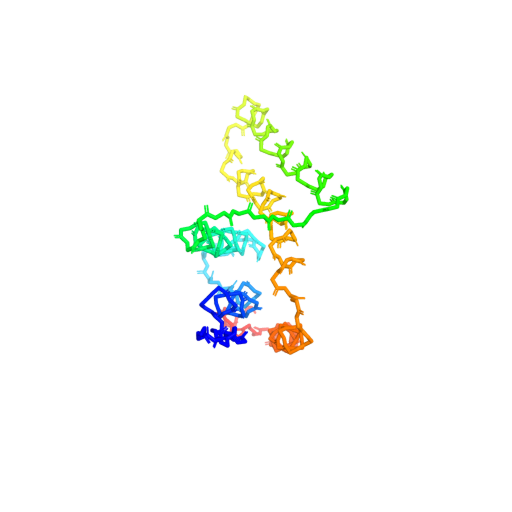1
ATOM 710 C CA . ILE A 1 88 ? 15.956 21.976 -5.580 1.00 97.06 88 ILE A CA 1
ATOM 711 C C . ILE A 1 88 ? 17.202 21.422 -6.274 1.00 97.06 88 ILE A C 1
ATOM 713 O O . ILE A 1 88 ? 17.704 22.034 -7.214 1.00 97.06 88 ILE A O 1
ATOM 717 N N . ASP A 1 89 ? 17.680 20.261 -5.826 1.00 96.75 89 ASP A N 1
ATOM 718 C CA . ASP A 1 89 ? 18.989 19.743 -6.221 1.00 96.75 89 ASP A CA 1
ATOM 719 C C . ASP A 1 89 ? 18.921 18.908 -7.506 1.00 96.75 89 ASP A C 1
ATOM 721 O O . ASP A 1 89 ? 19.867 18.886 -8.291 1.00 96.75 89 ASP A O 1
ATOM 725 N N . ASN A 1 90 ? 17.820 18.178 -7.720 1.00 94.50 90 ASN A N 1
ATOM 726 C CA . ASN A 1 90 ? 17.680 17.209 -8.808 1.00 94.50 90 ASN A CA 1
ATOM 727 C C . ASN A 1 90 ? 16.227 17.090 -9.326 1.00 94.50 90 ASN A C 1
ATOM 729 O O . ASN A 1 90 ? 15.620 16.010 -9.242 1.00 94.50 90 ASN A O 1
ATOM 733 N N . PRO A 1 91 ? 15.649 18.163 -9.896 1.00 93.25 91 PRO A N 1
ATOM 734 C CA . PRO A 1 91 ? 14.239 18.201 -10.295 1.00 93.25 91 PRO A CA 1
ATOM 735 C C . PRO A 1 91 ? 13.855 17.107 -11.305 1.00 93.25 91 PRO A C 1
ATOM 737 O O . PRO A 1 91 ? 12.711 16.655 -11.324 1.00 93.25 91 PRO A O 1
ATOM 740 N N . GLN A 1 92 ? 14.804 16.619 -12.111 1.00 91.88 92 GLN A N 1
ATOM 741 C CA . GLN A 1 92 ? 14.590 15.515 -13.050 1.00 91.88 92 GLN A CA 1
ATOM 742 C C . GLN A 1 92 ? 14.171 14.199 -12.370 1.00 91.88 92 GLN A C 1
ATOM 744 O O . GLN A 1 92 ? 13.488 13.385 -12.991 1.00 91.88 92 GLN A O 1
ATOM 749 N N . TYR A 1 93 ? 14.539 13.989 -11.102 1.00 89.50 93 TYR A N 1
ATOM 750 C CA . TYR A 1 93 ? 14.170 12.789 -10.346 1.00 89.50 93 TYR A CA 1
ATOM 751 C C . TYR A 1 93 ? 12.879 12.945 -9.544 1.00 89.50 93 TYR A C 1
ATOM 753 O O . TYR A 1 93 ? 12.378 11.948 -9.026 1.00 89.50 93 TYR A O 1
ATOM 761 N N . LEU A 1 94 ? 12.292 14.147 -9.492 1.00 90.44 94 LEU A N 1
ATOM 762 C CA . LEU A 1 94 ? 11.135 14.444 -8.645 1.00 90.44 94 LEU A CA 1
ATOM 763 C C . LEU A 1 94 ? 9.995 13.444 -8.833 1.00 90.44 94 LEU A C 1
ATOM 765 O O . LEU A 1 94 ? 9.424 12.979 -7.854 1.00 90.44 94 LEU A O 1
ATOM 769 N N . ARG A 1 95 ? 9.679 13.088 -10.083 1.00 86.81 95 ARG A N 1
ATOM 770 C CA . ARG A 1 95 ? 8.600 12.142 -10.390 1.00 86.81 95 ARG A CA 1
ATOM 771 C C . ARG A 1 95 ? 8.841 10.774 -9.745 1.00 86.81 95 ARG A C 1
ATOM 773 O O . ARG A 1 95 ? 7.961 10.263 -9.066 1.00 86.81 95 ARG A O 1
ATOM 780 N N . TYR A 1 96 ? 10.029 10.205 -9.933 1.00 84.19 96 TYR A N 1
ATOM 781 C CA . TYR A 1 96 ? 10.371 8.896 -9.374 1.00 84.19 96 TYR A CA 1
ATOM 782 C C . TYR A 1 96 ? 10.457 8.946 -7.846 1.00 84.19 96 TYR A C 1
ATOM 784 O O . TYR A 1 96 ? 9.963 8.052 -7.162 1.00 84.19 96 TYR A O 1
ATOM 792 N N . SER A 1 97 ? 11.035 10.015 -7.296 1.00 89.81 97 SER A N 1
ATOM 793 C CA . SER A 1 97 ? 11.104 10.218 -5.850 1.00 89.81 97 SER A CA 1
ATOM 794 C C . SER A 1 97 ? 9.718 10.387 -5.228 1.00 89.81 97 SER A C 1
ATOM 796 O O . SER A 1 97 ? 9.480 9.855 -4.146 1.00 89.81 97 SER A O 1
ATOM 798 N N . LEU A 1 98 ? 8.791 11.071 -5.908 1.00 89.69 98 LEU A N 1
ATOM 799 C CA . LEU A 1 98 ? 7.407 11.235 -5.466 1.00 89.69 98 LEU A CA 1
ATOM 800 C C . LEU A 1 98 ? 6.696 9.883 -5.360 1.00 89.69 98 LEU A C 1
ATOM 802 O O . LEU A 1 98 ? 6.044 9.634 -4.349 1.00 89.69 98 LEU A O 1
ATOM 806 N N . ASP A 1 99 ? 6.858 9.001 -6.350 1.00 84.81 99 ASP A N 1
ATOM 807 C CA . ASP A 1 99 ? 6.254 7.663 -6.329 1.00 84.81 99 ASP A CA 1
ATOM 808 C C . ASP A 1 99 ? 6.710 6.862 -5.095 1.00 84.81 99 ASP A C 1
ATOM 810 O O . ASP A 1 99 ? 5.895 6.259 -4.389 1.00 84.81 99 ASP A O 1
ATOM 814 N N . VAL A 1 100 ? 8.009 6.910 -4.783 1.00 86.56 100 VAL A N 1
ATOM 815 C CA . VAL A 1 100 ? 8.593 6.235 -3.612 1.00 86.56 100 VAL A CA 1
ATOM 816 C C . VAL A 1 100 ? 8.144 6.884 -2.301 1.00 86.56 100 VAL A C 1
ATOM 818 O O . VAL A 1 100 ? 7.786 6.181 -1.356 1.00 86.56 100 VAL A O 1
ATOM 821 N N . ALA A 1 101 ? 8.127 8.215 -2.229 1.00 91.38 101 ALA A N 1
ATOM 822 C CA . ALA A 1 101 ? 7.715 8.947 -1.035 1.00 91.38 101 ALA A CA 1
ATOM 823 C C . ALA A 1 101 ? 6.231 8.720 -0.708 1.00 91.38 101 ALA A C 1
ATOM 825 O O . ALA A 1 101 ? 5.873 8.482 0.447 1.00 91.38 101 ALA A O 1
ATOM 826 N N . LEU A 1 102 ? 5.367 8.715 -1.729 1.00 89.75 102 LEU A N 1
ATOM 827 C CA . LEU A 1 102 ? 3.960 8.355 -1.575 1.00 89.75 102 LEU A CA 1
ATOM 828 C C . LEU A 1 102 ? 3.826 6.917 -1.086 1.00 89.75 102 LEU A C 1
ATOM 830 O O . LEU A 1 102 ? 3.112 6.676 -0.116 1.00 89.75 102 LEU A O 1
ATOM 834 N N . PHE A 1 103 ? 4.543 5.964 -1.679 1.00 87.62 103 PHE A N 1
ATOM 835 C CA . PHE A 1 103 ? 4.533 4.588 -1.189 1.00 87.62 103 PHE A CA 1
ATOM 836 C C . PHE A 1 103 ? 4.938 4.493 0.291 1.00 87.6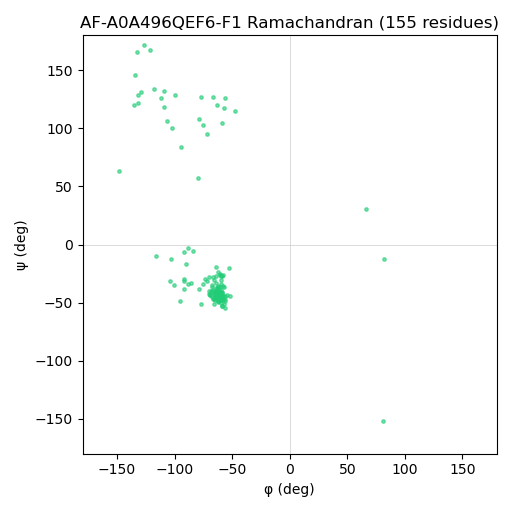2 103 PHE A C 1
ATOM 838 O O . PHE A 1 103 ? 4.212 3.891 1.085 1.00 87.62 103 PHE A O 1
ATOM 845 N N . ALA A 1 104 ? 6.025 5.161 0.688 1.00 91.56 104 ALA A N 1
ATOM 846 C CA . ALA A 1 104 ? 6.490 5.210 2.073 1.00 91.56 104 ALA A CA 1
ATOM 847 C C . ALA A 1 104 ? 5.451 5.807 3.041 1.00 91.56 104 ALA A C 1
ATOM 849 O O . ALA A 1 104 ? 5.396 5.396 4.198 1.00 91.56 104 ALA A O 1
ATOM 850 N N . LEU A 1 105 ? 4.600 6.732 2.580 1.00 92.75 105 LEU A N 1
ATOM 851 C CA . LEU A 1 105 ? 3.474 7.271 3.348 1.00 92.75 105 LEU A CA 1
ATOM 852 C C . LEU A 1 105 ? 2.262 6.323 3.380 1.00 92.75 105 LEU A C 1
ATOM 854 O O . LEU A 1 105 ? 1.596 6.192 4.409 1.00 92.75 105 LEU A O 1
ATOM 858 N N . PHE A 1 106 ? 1.958 5.641 2.276 1.00 90.38 106 PHE A N 1
ATOM 859 C CA . PHE A 1 106 ? 0.798 4.750 2.183 1.00 90.38 106 PHE A CA 1
ATOM 860 C C . PHE A 1 106 ? 0.980 3.434 2.941 1.00 90.38 106 PHE A C 1
ATOM 862 O O . PHE A 1 106 ? -0.002 2.892 3.452 1.00 90.38 106 PHE A O 1
ATOM 869 N N . VAL A 1 107 ? 2.208 2.929 3.074 1.00 90.44 107 VAL A N 1
ATOM 870 C CA . VAL A 1 107 ? 2.518 1.727 3.868 1.00 90.44 107 VAL A CA 1
ATOM 871 C C . VAL A 1 107 ? 2.056 1.846 5.335 1.00 90.44 107 VAL A C 1
ATOM 873 O O . VAL A 1 107 ? 1.282 0.996 5.783 1.00 90.44 107 VAL A O 1
ATOM 876 N N . PRO A 1 108 ? 2.437 2.879 6.112 1.00 92.50 108 PRO A N 1
ATOM 877 C CA . PRO A 1 108 ? 1.982 3.022 7.494 1.00 92.50 108 PRO A CA 1
ATOM 878 C C . PRO A 1 108 ? 0.481 3.307 7.604 1.00 92.50 108 PRO A C 1
ATOM 880 O O . PRO A 1 108 ? -0.169 2.768 8.502 1.00 92.50 108 PRO A O 1
ATOM 883 N N . LEU A 1 109 ? -0.103 4.081 6.679 1.00 90.25 109 LEU A N 1
ATOM 884 C CA . LEU A 1 109 ? -1.558 4.293 6.618 1.00 90.25 109 LEU A CA 1
ATOM 885 C C . LEU A 1 109 ? -2.311 2.970 6.422 1.00 90.25 109 LEU A C 1
ATOM 887 O O . LEU A 1 109 ? -3.315 2.706 7.088 1.00 90.25 109 LEU A O 1
ATOM 891 N N . THR A 1 110 ? -1.783 2.109 5.557 1.00 88.88 110 THR A N 1
ATOM 892 C CA . THR A 1 110 ? -2.283 0.752 5.345 1.00 88.88 110 THR A CA 1
ATOM 893 C C . THR A 1 110 ? -2.150 -0.093 6.606 1.00 88.88 110 THR A C 1
ATOM 895 O O . THR A 1 110 ? -3.107 -0.762 6.992 1.00 88.88 110 THR A O 1
ATOM 898 N N . GLY A 1 111 ? -1.009 -0.026 7.294 1.00 89.81 111 GLY A N 1
ATOM 899 C CA . GLY A 1 111 ? -0.798 -0.717 8.568 1.00 89.81 111 GLY A CA 1
ATOM 900 C C . GLY A 1 111 ? -1.840 -0.337 9.625 1.00 89.81 111 GLY A C 1
ATOM 901 O O . GLY A 1 111 ? -2.429 -1.216 10.258 1.00 89.81 111 GLY A O 1
ATOM 902 N N . ILE A 1 112 ? -2.150 0.959 9.753 1.00 90.19 112 ILE A N 1
ATOM 903 C CA . ILE A 1 112 ? -3.211 1.451 10.648 1.00 90.19 112 ILE A CA 1
ATOM 904 C C . ILE A 1 112 ? -4.568 0.895 10.222 1.00 90.19 112 ILE A C 1
ATOM 906 O O . ILE A 1 112 ? -5.316 0.371 11.052 1.00 90.19 112 ILE A O 1
ATOM 910 N N . TYR A 1 113 ? -4.898 0.985 8.933 1.00 87.31 113 TYR A N 1
ATOM 911 C CA . TYR A 1 113 ? -6.160 0.480 8.405 1.00 87.31 113 TYR A CA 1
ATOM 912 C C . TYR A 1 113 ? -6.339 -1.015 8.707 1.00 87.31 113 TYR A C 1
ATOM 914 O O . TYR A 1 113 ? -7.356 -1.412 9.284 1.00 87.31 113 TYR A O 1
ATOM 922 N N . LEU A 1 114 ? -5.342 -1.836 8.372 1.00 88.50 114 LEU A N 1
ATOM 923 C CA . LEU A 1 114 ? -5.395 -3.287 8.541 1.00 88.50 114 LEU A CA 1
ATOM 924 C C . LEU A 1 114 ? -5.480 -3.679 10.013 1.00 88.50 114 LEU A C 1
ATOM 926 O O . LEU A 1 114 ? -6.323 -4.505 10.357 1.00 88.50 114 LEU A O 1
ATOM 930 N N . SER A 1 115 ? -4.719 -3.023 10.890 1.00 89.31 115 SER A N 1
ATOM 931 C CA . SER A 1 115 ? -4.775 -3.262 12.340 1.00 89.31 115 SER A CA 1
ATOM 932 C C . SER A 1 115 ? -6.165 -3.020 12.938 1.00 89.31 115 SER A C 1
ATOM 934 O O . SER A 1 115 ? -6.532 -3.631 13.938 1.00 89.31 115 SER A O 1
ATOM 936 N N . ASN A 1 116 ? -6.968 -2.148 12.322 1.00 87.31 116 ASN A N 1
ATOM 937 C CA . ASN A 1 116 ? -8.344 -1.885 12.745 1.00 87.31 116 ASN A CA 1
ATOM 938 C C . ASN A 1 116 ? -9.373 -2.774 12.033 1.00 87.31 116 ASN A C 1
ATOM 940 O O . ASN A 1 116 ? -10.424 -3.082 12.596 1.00 87.31 116 ASN A O 1
ATOM 944 N N . LYS A 1 117 ? -9.108 -3.155 10.780 1.00 85.44 117 LYS A N 1
ATOM 945 C CA . LYS A 1 117 ? -10.051 -3.890 9.928 1.00 85.44 117 LYS A CA 1
ATOM 946 C C . LYS A 1 117 ? -9.984 -5.404 10.132 1.00 85.44 117 LYS A C 1
ATOM 948 O O . LYS A 1 117 ? -11.017 -6.072 10.032 1.00 85.44 117 LYS A O 1
ATOM 953 N N . MET A 1 118 ? -8.799 -5.937 10.428 1.00 88.94 118 MET A N 1
ATOM 954 C CA . MET A 1 118 ? -8.526 -7.363 10.633 1.00 88.94 118 MET A CA 1
ATOM 955 C C . MET A 1 118 ? -8.937 -7.813 12.039 1.00 88.94 118 MET A C 1
ATOM 957 O O . MET A 1 118 ? -8.149 -8.324 12.823 1.00 88.94 118 MET A O 1
ATOM 961 N N . ASN A 1 119 ? -10.210 -7.598 12.364 1.00 87.38 119 ASN A N 1
ATOM 962 C CA . ASN A 1 119 ? -10.782 -7.846 13.686 1.00 87.38 119 ASN A CA 1
ATOM 963 C C . ASN A 1 119 ? -11.307 -9.278 13.886 1.00 87.38 119 ASN A C 1
ATOM 965 O O . ASN A 1 119 ? -11.791 -9.605 14.964 1.00 87.38 119 ASN A O 1
ATOM 969 N N . THR A 1 120 ? -11.261 -10.121 12.852 1.00 89.75 120 THR A N 1
ATOM 970 C CA . THR A 1 120 ? -11.759 -11.502 12.901 1.00 89.75 120 THR A CA 1
ATOM 971 C C . THR A 1 120 ? -10.758 -12.448 12.260 1.00 89.75 120 THR A C 1
ATOM 973 O O . THR A 1 120 ? -10.118 -12.108 11.262 1.00 89.75 120 THR A O 1
ATOM 976 N N . ARG A 1 121 ? -10.671 -13.664 12.806 1.00 91.62 121 ARG A N 1
ATOM 977 C CA . ARG A 1 121 ? -9.800 -14.731 12.300 1.00 91.62 121 ARG A CA 1
ATOM 978 C C . ARG A 1 121 ? -10.038 -15.019 10.814 1.00 91.62 121 ARG A C 1
ATOM 980 O O . ARG A 1 121 ? -9.083 -15.076 10.053 1.00 91.62 121 ARG A O 1
ATOM 987 N N . THR A 1 122 ? -11.299 -15.078 10.385 1.00 91.06 122 THR A N 1
ATOM 988 C CA . THR A 1 122 ? -11.675 -15.336 8.985 1.00 91.06 122 THR A CA 1
ATOM 989 C C . THR A 1 122 ? -11.103 -14.307 8.010 1.00 91.06 122 THR A C 1
ATOM 991 O O . THR A 1 122 ? -10.633 -14.681 6.942 1.00 91.06 122 THR A O 1
ATOM 994 N N . LYS A 1 123 ? -11.105 -13.010 8.360 1.00 92.12 123 LYS A N 1
ATOM 995 C CA . LYS A 1 123 ? -10.519 -11.966 7.497 1.00 92.12 123 LYS A CA 1
ATOM 996 C C . LYS A 1 123 ? -9.009 -12.141 7.349 1.00 92.12 123 LYS A C 1
ATOM 998 O O . LYS A 1 123 ? -8.480 -11.956 6.254 1.00 92.12 123 LYS A O 1
ATOM 1003 N N . ILE A 1 124 ? -8.335 -12.509 8.439 1.00 91.88 124 ILE A N 1
ATOM 1004 C CA . ILE A 1 124 ? -6.890 -12.754 8.458 1.00 91.88 124 ILE A CA 1
ATOM 1005 C C . ILE A 1 124 ? -6.559 -13.978 7.603 1.00 91.88 124 ILE A C 1
ATOM 1007 O O . ILE A 1 124 ? -5.742 -13.874 6.695 1.00 91.88 124 ILE A O 1
ATOM 1011 N N . GLU A 1 125 ? -7.241 -15.102 7.832 1.00 94.00 125 GLU A N 1
ATOM 1012 C CA . GLU A 1 125 ? -7.039 -16.344 7.074 1.00 94.00 125 GLU A CA 1
ATOM 1013 C C . GLU A 1 125 ? -7.286 -16.137 5.576 1.00 94.00 125 GLU A C 1
ATOM 1015 O O . GLU A 1 125 ? -6.468 -16.544 4.755 1.00 94.00 125 GLU A O 1
ATOM 1020 N N . LEU A 1 126 ? -8.361 -15.430 5.211 1.00 93.69 126 LEU A N 1
ATOM 1021 C CA . LEU A 1 126 ? -8.663 -15.112 3.817 1.00 93.69 126 LEU A CA 1
ATOM 1022 C C . LEU A 1 126 ? -7.576 -14.234 3.181 1.00 93.69 126 LEU A C 1
ATOM 1024 O O . LEU A 1 126 ? -7.168 -14.475 2.050 1.00 93.69 126 LEU A O 1
ATOM 1028 N N . SER A 1 127 ? -7.068 -13.245 3.916 1.00 92.56 127 SER A N 1
ATOM 1029 C CA . SER A 1 127 ? -5.982 -12.382 3.439 1.00 92.56 127 SER A CA 1
ATOM 1030 C C . SER A 1 127 ? -4.688 -13.165 3.227 1.00 92.56 127 SER A C 1
ATOM 1032 O O . SER A 1 127 ? -4.026 -12.998 2.206 1.00 92.56 127 SER A O 1
ATOM 1034 N N . MET A 1 128 ? -4.347 -14.055 4.162 1.00 93.94 128 MET A N 1
ATOM 1035 C CA . MET A 1 128 ? -3.181 -14.931 4.040 1.00 93.94 128 MET A CA 1
ATOM 1036 C C . MET A 1 128 ? -3.319 -15.894 2.861 1.00 93.94 128 MET A C 1
ATOM 1038 O O . MET A 1 128 ? -2.356 -16.081 2.125 1.00 93.94 128 MET A O 1
ATOM 1042 N N . LEU A 1 129 ? -4.509 -16.456 2.636 1.00 95.75 129 LEU A N 1
ATOM 1043 C CA . LEU A 1 129 ? -4.772 -17.318 1.487 1.00 95.75 129 LEU A CA 1
ATOM 1044 C C . LEU A 1 129 ? -4.526 -16.578 0.165 1.00 95.75 129 LEU A C 1
ATOM 1046 O O . LEU A 1 129 ? -3.823 -17.093 -0.699 1.00 95.75 129 LEU A O 1
ATOM 1050 N N . PHE A 1 130 ? -5.058 -15.361 0.016 1.00 95.25 130 PHE A N 1
ATOM 1051 C CA . PHE A 1 130 ? -4.850 -14.544 -1.186 1.00 95.25 130 PHE A CA 1
ATOM 1052 C C . PHE A 1 130 ? -3.385 -14.161 -1.382 1.00 95.25 130 PHE A C 1
ATOM 1054 O O . PHE A 1 130 ? -2.876 -14.240 -2.498 1.00 95.25 130 PHE A O 1
ATOM 1061 N N . PHE A 1 131 ? -2.689 -13.818 -0.299 1.00 92.75 131 PHE A N 1
ATOM 1062 C CA . PHE A 1 131 ? -1.255 -13.567 -0.343 1.00 92.75 131 PHE A CA 1
ATOM 1063 C C . PHE A 1 131 ? -0.468 -14.798 -0.821 1.00 92.75 131 PHE A C 1
ATOM 1065 O O . PHE A 1 131 ? 0.361 -14.676 -1.719 1.00 92.75 131 PHE A O 1
ATOM 1072 N N . ILE A 1 132 ? -0.759 -15.985 -0.274 1.00 95.75 132 ILE A N 1
ATOM 1073 C CA . ILE A 1 132 ? -0.106 -17.239 -0.675 1.00 95.75 132 ILE A CA 1
ATOM 1074 C C . ILE A 1 132 ? -0.387 -17.540 -2.147 1.00 95.75 132 ILE A C 1
ATOM 1076 O O . ILE A 1 132 ? 0.551 -17.837 -2.876 1.00 95.75 132 ILE A O 1
ATOM 1080 N N . MET A 1 133 ? -1.633 -17.401 -2.612 1.00 95.19 133 MET A N 1
ATOM 1081 C CA . MET A 1 133 ? -1.972 -17.600 -4.027 1.00 95.19 133 MET A CA 1
ATOM 1082 C C . MET A 1 133 ? -1.134 -16.700 -4.944 1.00 95.19 133 MET A C 1
ATOM 1084 O O . MET A 1 133 ? -0.532 -17.191 -5.897 1.00 95.19 133 MET A O 1
ATOM 1088 N N . GLY A 1 134 ? -1.049 -15.402 -4.635 1.00 91.56 134 GLY A N 1
ATOM 1089 C CA . GLY A 1 134 ? -0.225 -14.464 -5.399 1.00 91.56 134 GLY A CA 1
ATOM 1090 C C . GLY A 1 134 ? 1.258 -14.841 -5.376 1.00 91.56 134 GLY A C 1
ATOM 1091 O O . GLY A 1 134 ? 1.894 -14.913 -6.425 1.00 91.56 134 GLY A O 1
ATOM 1092 N N . ALA A 1 135 ? 1.799 -15.150 -4.194 1.00 91.06 135 ALA A N 1
ATOM 1093 C CA . ALA A 1 135 ? 3.196 -15.544 -4.026 1.00 91.06 135 ALA A CA 1
ATOM 1094 C C . ALA A 1 135 ? 3.538 -16.845 -4.771 1.00 91.06 135 ALA A C 1
ATOM 1096 O O . ALA A 1 135 ? 4.608 -16.942 -5.367 1.00 91.06 135 ALA A O 1
ATOM 1097 N N . THR A 1 136 ? 2.634 -17.827 -4.783 1.00 95.06 136 THR A N 1
ATOM 1098 C CA . THR A 1 136 ? 2.811 -19.079 -5.526 1.00 95.06 136 THR A CA 1
ATOM 1099 C C . THR A 1 136 ? 2.898 -18.829 -7.026 1.00 95.06 136 THR A C 1
ATOM 1101 O O . THR A 1 136 ? 3.791 -19.373 -7.669 1.00 95.06 136 THR A O 1
ATOM 1104 N N . VAL A 1 137 ? 2.025 -17.987 -7.588 1.00 93.38 137 VAL A N 1
ATOM 1105 C CA . VAL A 1 137 ? 2.080 -17.652 -9.020 1.00 93.38 137 VAL A CA 1
ATOM 1106 C C . VAL A 1 137 ? 3.401 -16.960 -9.363 1.00 93.38 137 VAL A C 1
ATOM 1108 O O . VAL A 1 137 ? 4.054 -17.367 -10.317 1.00 93.38 137 VAL A O 1
ATOM 1111 N N . VAL A 1 138 ? 3.839 -15.990 -8.552 1.00 90.56 138 VAL A N 1
ATOM 1112 C CA . VAL A 1 138 ? 5.139 -15.317 -8.740 1.00 90.56 138 VAL A CA 1
ATOM 1113 C C . VAL A 1 138 ? 6.307 -16.304 -8.650 1.00 90.56 138 VAL A C 1
ATOM 1115 O O . VAL A 1 138 ? 7.240 -16.223 -9.442 1.00 90.5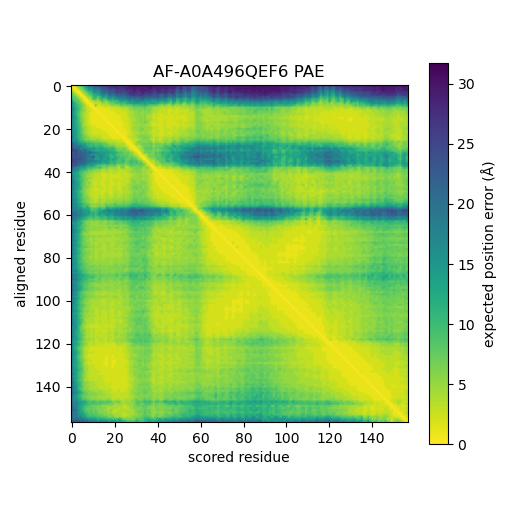6 138 VAL A O 1
ATOM 1118 N N . ALA A 1 139 ? 6.273 -17.247 -7.707 1.00 93.06 139 ALA A N 1
ATOM 1119 C CA . ALA A 1 139 ? 7.329 -18.245 -7.563 1.00 93.06 139 ALA A CA 1
ATOM 1120 C C . ALA A 1 139 ? 7.402 -19.187 -8.776 1.00 93.06 139 ALA A C 1
ATOM 1122 O O . ALA A 1 139 ? 8.494 -19.469 -9.264 1.00 93.06 139 ALA A O 1
ATOM 1123 N N . ILE A 1 140 ? 6.250 -19.643 -9.282 1.00 94.00 140 ILE A N 1
ATOM 1124 C CA . ILE A 1 140 ? 6.176 -20.475 -10.492 1.00 94.00 140 ILE A CA 1
ATOM 1125 C C . ILE A 1 140 ? 6.715 -19.706 -11.700 1.00 94.00 140 ILE A C 1
ATOM 1127 O O . ILE A 1 140 ? 7.521 -20.251 -12.450 1.00 94.00 140 ILE A O 1
ATOM 1131 N N . ASP A 1 141 ? 6.300 -18.452 -11.867 1.00 91.44 141 ASP A N 1
ATOM 1132 C CA . ASP A 1 141 ? 6.757 -17.581 -12.950 1.00 91.44 141 ASP A CA 1
ATOM 1133 C C . ASP A 1 141 ? 8.278 -17.385 -12.919 1.00 91.44 141 ASP A C 1
ATOM 1135 O O . ASP A 1 141 ? 8.964 -17.610 -13.912 1.00 91.44 141 ASP A O 1
ATOM 1139 N N . ALA A 1 142 ? 8.832 -17.091 -11.739 1.00 88.12 142 ALA A N 1
ATOM 1140 C CA . ALA A 1 142 ? 10.271 -16.941 -11.551 1.00 88.12 142 ALA A CA 1
ATOM 1141 C C . ALA A 1 142 ? 11.044 -18.227 -11.888 1.00 88.12 142 ALA A C 1
ATOM 1143 O O . ALA A 1 142 ? 12.097 -18.167 -12.523 1.00 88.12 142 ALA A O 1
ATOM 1144 N N . MET A 1 143 ? 10.528 -19.398 -11.496 1.00 92.81 143 MET A N 1
ATOM 1145 C CA . MET A 1 143 ? 11.130 -20.681 -11.871 1.00 92.81 143 MET A CA 1
ATOM 1146 C C . MET A 1 143 ? 11.081 -20.903 -13.385 1.00 92.81 143 MET A C 1
ATOM 1148 O O . MET A 1 143 ? 12.076 -21.314 -13.982 1.00 92.81 143 MET A O 1
ATOM 1152 N N . LEU A 1 144 ? 9.940 -20.629 -14.016 1.00 91.75 144 LEU A N 1
ATOM 1153 C CA . LEU A 1 144 ? 9.751 -20.815 -15.451 1.00 91.75 144 LEU A CA 1
ATOM 1154 C C . LEU A 1 144 ? 10.671 -19.881 -16.253 1.00 91.75 144 LEU A C 1
ATOM 1156 O O . LEU A 1 144 ? 11.327 -20.327 -17.197 1.00 91.75 144 LEU A O 1
ATOM 1160 N N . ASN A 1 145 ? 10.823 -18.636 -15.803 1.00 89.75 145 ASN A N 1
ATOM 1161 C CA . ASN A 1 145 ? 11.768 -17.682 -16.366 1.00 89.75 145 ASN A CA 1
ATOM 1162 C C . ASN A 1 145 ? 13.213 -18.175 -16.248 1.00 89.75 145 ASN A C 1
ATOM 1164 O O . ASN A 1 145 ? 13.928 -18.213 -17.246 1.00 89.75 145 ASN A O 1
ATOM 1168 N N . TYR A 1 146 ? 13.610 -18.633 -15.060 1.00 90.00 146 TYR A N 1
ATOM 1169 C CA . TYR A 1 146 ? 14.972 -19.090 -14.799 1.00 90.00 146 TYR A CA 1
ATOM 1170 C C . TYR A 1 146 ? 15.375 -20.306 -15.648 1.00 90.00 146 TYR A C 1
ATOM 1172 O O . TYR A 1 146 ? 16.488 -20.352 -16.168 1.00 90.00 146 TYR A O 1
ATOM 1180 N N . TYR A 1 147 ? 14.487 -21.293 -15.798 1.00 93.94 147 TYR A N 1
ATOM 1181 C CA . TYR A 1 147 ? 14.820 -22.547 -16.485 1.00 93.94 147 TYR A CA 1
ATOM 1182 C C . TYR A 1 147 ? 14.514 -22.547 -17.986 1.00 93.94 147 TYR A C 1
ATOM 1184 O O . TYR A 1 147 ? 15.178 -23.261 -18.736 1.00 93.94 147 TYR A O 1
ATOM 1192 N N . VAL A 1 148 ? 13.504 -21.796 -18.434 1.00 92.69 148 VAL A N 1
ATOM 1193 C CA . VAL A 1 148 ? 12.989 -21.858 -19.816 1.00 92.69 148 VAL A CA 1
ATOM 1194 C C . VAL A 1 148 ? 13.188 -20.535 -20.570 1.00 92.69 148 VAL A C 1
ATOM 1196 O O . VAL A 1 148 ? 13.002 -20.492 -21.786 1.00 92.69 148 VAL A O 1
ATOM 1199 N N . GLY A 1 149 ? 13.594 -19.455 -19.890 1.00 88.25 149 GLY A N 1
ATOM 1200 C CA . GLY A 1 149 ? 13.700 -18.122 -20.496 1.00 88.25 149 GLY A CA 1
ATOM 1201 C C . GLY A 1 149 ? 12.335 -17.566 -20.906 1.00 88.25 149 GLY A C 1
ATOM 1202 O O . GLY A 1 149 ? 12.202 -16.876 -21.915 1.00 88.25 149 GLY A O 1
ATOM 1203 N N . TYR A 1 150 ? 11.277 -17.940 -20.186 1.00 88.56 150 TYR A N 1
ATOM 1204 C CA . TYR A 1 150 ? 9.917 -17.510 -20.486 1.00 88.56 150 TYR A CA 1
ATOM 1205 C C . TYR A 1 150 ? 9.259 -16.946 -19.230 1.00 88.56 150 TYR A C 1
ATOM 1207 O O . TYR A 1 150 ? 9.313 -17.541 -18.166 1.00 88.56 150 TYR A O 1
ATOM 1215 N N . ASP A 1 151 ? 8.650 -15.780 -19.352 1.00 87.88 151 ASP A N 1
ATOM 1216 C CA . ASP A 1 151 ? 7.890 -15.113 -18.301 1.00 87.88 151 ASP A CA 1
ATOM 1217 C C . ASP A 1 151 ? 6.406 -15.173 -18.673 1.00 87.88 151 ASP A C 1
ATOM 1219 O O . ASP A 1 151 ? 6.021 -14.901 -19.816 1.00 87.88 151 ASP A O 1
ATOM 1223 N N . LEU A 1 152 ? 5.561 -15.572 -17.728 1.00 85.56 152 LEU A N 1
ATOM 1224 C CA . LEU A 1 152 ? 4.127 -15.759 -17.932 1.00 85.56 152 LEU A CA 1
ATOM 1225 C C . LEU A 1 152 ? 3.429 -14.470 -18.385 1.00 85.56 152 LEU A C 1
ATOM 1227 O O . LEU A 1 152 ? 2.414 -14.550 -19.079 1.00 85.56 152 LEU A O 1
ATOM 1231 N N . PHE A 1 153 ? 3.964 -13.300 -18.031 1.00 84.31 153 PHE A N 1
ATOM 1232 C CA . PHE A 1 153 ? 3.379 -11.992 -18.326 1.00 84.31 153 PHE A CA 1
ATOM 1233 C C . PHE A 1 153 ? 4.092 -11.259 -19.470 1.00 84.31 153 PHE A C 1
ATOM 1235 O O . PHE A 1 153 ? 3.458 -10.508 -20.214 1.00 84.31 153 PHE A O 1
ATOM 1242 N N . LEU A 1 154 ? 5.399 -11.464 -19.635 1.00 82.88 154 LEU A N 1
ATOM 1243 C CA . LEU A 1 154 ? 6.235 -10.761 -20.617 1.00 82.88 154 LEU A CA 1
ATOM 1244 C C . LEU A 1 154 ? 6.568 -11.603 -21.861 1.00 82.88 154 LEU A C 1
ATOM 1246 O O . LEU A 1 154 ? 7.009 -11.047 -22.877 1.00 82.88 154 LEU A O 1
ATOM 1250 N N . GLY A 1 155 ? 6.312 -12.911 -21.814 1.00 81.75 155 GLY A N 1
ATOM 1251 C CA . GLY A 1 155 ? 6.629 -13.870 -22.867 1.00 81.75 155 GLY A CA 1
ATOM 1252 C C . GLY A 1 155 ? 8.094 -14.305 -22.832 1.00 81.75 155 GLY A C 1
ATOM 1253 O O . GLY A 1 155 ? 8.733 -14.315 -21.785 1.00 81.75 155 GLY A O 1
ATOM 1254 N N . LYS A 1 156 ? 8.645 -14.685 -23.988 1.00 81.31 156 LYS A N 1
ATOM 1255 C CA . LYS A 1 156 ? 10.047 -15.114 -24.089 1.00 81.31 156 LYS A CA 1
ATOM 1256 C C . LYS A 1 156 ? 10.998 -13.942 -23.801 1.00 81.31 156 LYS A C 1
ATOM 1258 O O . LYS A 1 156 ? 10.858 -12.892 -24.438 1.00 81.31 156 LYS A O 1
ATOM 1263 N N . ILE A 1 157 ? 11.932 -14.149 -22.872 1.00 70.94 157 ILE A N 1
ATOM 1264 C CA . ILE A 1 157 ? 12.968 -13.194 -22.447 1.00 70.94 157 ILE A CA 1
ATOM 1265 C C . ILE A 1 157 ? 14.339 -13.709 -22.881 1.00 70.94 157 ILE A C 1
ATOM 1267 O O . ILE A 1 157 ? 14.578 -14.931 -22.763 1.00 70.94 157 ILE A O 1
#

pLDDT: mean 84.86, std 12.65, range [37.62, 97.38]

Secondary structure (DSSP, 8-state):
-------SS-HHHHHHHHHHHHHHH---TTT-SSTTHHHHHHHHHHHHHHHHHHHHH-SS------HHHHHHHHHHHHHHHHHHHHHHH-GGGHHHHHHHHHHHHHHHHHHHHHHHH--SHHHHHHHHHHHHHHHHHHHHHHHHHHHHSEETTTEE-

Solvent-accessible surface area (backbone atoms only — not comparable to full-atom values): 8816 Å² total; per-residue (Å²): 134,86,81,75,76,76,65,89,75,44,71,57,57,53,53,50,48,48,46,44,34,48,41,81,68,56,61,47,82,93,69,43,87,49,85,60,64,57,30,36,55,54,46,42,54,54,50,48,52,42,51,49,53,52,56,77,73,39,98,69,88,85,79,68,80,52,71,69,44,51,52,40,37,51,51,10,52,50,42,52,57,50,48,57,54,34,50,72,78,41,51,91,47,36,70,63,51,47,51,52,17,49,32,47,34,42,52,29,55,47,50,43,50,46,71,58,68,58,77,44,70,68,57,47,53,52,46,51,51,38,40,49,55,33,50,51,54,54,51,51,35,52,49,40,28,73,77,69,35,31,33,89,71,70,40,79,102

Foldseek 3Di:
DDPPPDDLDDPLLVLLLVLLQCLLPDDAPPPCPDSHQVSLVVLLVSLVVSVVVVVVVDPDDDFDDDVVLVVLQVQLVVLVVCLVVCCVPPVVCSVSSVSVSSSSNSVSVVVRVCVRSVPDPVSVVSSVVSNVVNVVLVVVQVVCCVPPCAGPRHGHD